Protein AF-A0A1I6UTH1-F1 (afdb_monomer_lite)

Structure (mmCIF, N/CA/C/O backbone):
data_AF-A0A1I6UTH1-F1
#
_entry.id   AF-A0A1I6UTH1-F1
#
loop_
_atom_site.group_PDB
_atom_site.id
_atom_site.type_symbol
_atom_site.label_atom_id
_atom_site.label_alt_id
_atom_site.label_comp_id
_atom_site.label_asym_id
_atom_site.label_entity_id
_atom_site.label_seq_id
_atom_site.pdbx_PDB_ins_code
_atom_site.Cartn_x
_atom_site.Cartn_y
_atom_site.Cartn_z
_atom_site.occupancy
_atom_site.B_iso_or_equiv
_atom_site.auth_seq_id
_atom_site.auth_comp_id
_atom_site.auth_asym_id
_atom_site.auth_atom_id
_atom_site.pdbx_PDB_model_num
ATOM 1 N N . MET A 1 1 ? 25.645 3.026 -17.139 1.00 55.19 1 MET A N 1
ATOM 2 C CA . MET A 1 1 ? 25.235 2.094 -16.074 1.00 55.19 1 MET A CA 1
ATOM 3 C C . MET A 1 1 ? 24.464 2.931 -15.077 1.00 55.19 1 MET A C 1
ATOM 5 O O . MET A 1 1 ? 25.090 3.736 -14.398 1.00 55.19 1 MET A O 1
ATOM 9 N N . GLY A 1 2 ? 23.131 2.870 -15.120 1.00 60.53 2 GLY A N 1
ATOM 10 C CA . GLY A 1 2 ? 22.318 3.391 -14.021 1.00 60.53 2 GLY A CA 1
ATOM 11 C C . GLY A 1 2 ? 22.568 2.510 -12.803 1.00 60.53 2 GLY A C 1
ATOM 12 O O . GLY A 1 2 ? 22.878 1.331 -12.963 1.00 60.53 2 GLY A O 1
ATOM 13 N N . SER A 1 3 ? 22.560 3.087 -11.608 1.00 76.19 3 SER A N 1
ATOM 14 C CA . SER A 1 3 ? 22.566 2.271 -10.398 1.00 76.19 3 SER A CA 1
ATOM 15 C C . SER A 1 3 ? 21.201 1.603 -10.245 1.00 76.19 3 SER A C 1
ATOM 17 O O . SER A 1 3 ? 20.189 2.186 -10.634 1.00 76.19 3 SER A O 1
ATOM 19 N N . ASP A 1 4 ? 21.160 0.436 -9.603 1.00 72.31 4 ASP A N 1
ATOM 20 C CA . ASP A 1 4 ? 19.917 -0.273 -9.257 1.00 72.31 4 ASP A CA 1
ATOM 21 C C . ASP A 1 4 ? 18.902 0.641 -8.537 1.00 72.31 4 ASP A C 1
ATOM 23 O O . ASP A 1 4 ? 17.692 0.456 -8.627 1.00 72.31 4 ASP A O 1
ATOM 27 N N . ALA A 1 5 ? 19.391 1.677 -7.845 1.00 74.81 5 ALA A N 1
ATOM 28 C CA . ALA A 1 5 ? 18.568 2.683 -7.182 1.00 74.81 5 ALA A CA 1
ATOM 29 C C . ALA A 1 5 ? 17.814 3.611 -8.152 1.00 74.81 5 ALA A C 1
ATOM 31 O O . ALA A 1 5 ? 16.710 4.048 -7.832 1.00 74.81 5 ALA A O 1
ATOM 32 N N . GLU A 1 6 ? 18.395 3.942 -9.305 1.00 74.06 6 GLU A N 1
ATOM 33 C CA . GLU A 1 6 ? 17.717 4.760 -10.314 1.00 74.06 6 GLU A CA 1
ATOM 34 C C . GLU A 1 6 ? 16.685 3.926 -11.081 1.00 74.06 6 GLU A C 1
ATOM 36 O O . GLU A 1 6 ? 15.558 4.382 -11.238 1.00 74.06 6 GLU A O 1
ATOM 41 N N . GLU A 1 7 ? 16.996 2.669 -11.420 1.00 76.12 7 GLU A N 1
ATOM 42 C CA . GLU A 1 7 ? 16.012 1.738 -12.005 1.00 76.12 7 GLU A CA 1
ATOM 43 C C . GLU A 1 7 ? 14.831 1.487 -11.052 1.00 76.12 7 GLU A C 1
ATOM 45 O O . GLU A 1 7 ? 13.670 1.484 -11.464 1.00 76.12 7 GLU A O 1
ATOM 50 N N . PHE A 1 8 ? 15.102 1.360 -9.748 1.00 77.25 8 PHE A N 1
ATOM 51 C CA . PHE A 1 8 ? 14.058 1.246 -8.732 1.00 77.25 8 PHE A CA 1
ATOM 52 C C . PHE A 1 8 ? 13.135 2.473 -8.708 1.00 77.25 8 PHE A C 1
ATOM 54 O O . PHE A 1 8 ? 11.913 2.321 -8.701 1.00 77.25 8 PHE A O 1
ATOM 61 N N . LYS A 1 9 ? 13.698 3.688 -8.729 1.00 75.00 9 LYS A N 1
ATOM 62 C CA . LYS A 1 9 ? 12.904 4.927 -8.759 1.00 75.00 9 LYS A CA 1
ATOM 63 C C . LYS A 1 9 ? 12.083 5.053 -10.037 1.00 75.00 9 LYS A C 1
ATOM 65 O O . LYS A 1 9 ? 10.939 5.481 -9.957 1.00 75.00 9 LYS A O 1
ATOM 70 N N . GLU A 1 10 ? 12.646 4.680 -11.183 1.00 81.94 10 GLU A N 1
ATOM 71 C CA . GLU A 1 10 ? 11.933 4.691 -12.466 1.00 81.94 10 GLU A CA 1
ATOM 72 C C . GLU A 1 10 ? 10.764 3.699 -12.484 1.00 81.94 10 GLU A C 1
ATOM 74 O O . GLU A 1 10 ? 9.744 3.964 -13.112 1.00 81.94 10 GLU A O 1
ATOM 79 N N . SER A 1 11 ? 10.883 2.579 -11.765 1.00 82.38 11 SER A N 1
ATOM 80 C CA . SER A 1 11 ? 9.806 1.592 -11.646 1.00 82.38 11 SER A CA 1
ATOM 81 C C . SER A 1 11 ? 8.697 1.992 -10.667 1.00 82.38 11 SER A C 1
ATOM 83 O O . SER A 1 11 ? 7.627 1.382 -10.687 1.00 82.38 11 SER A O 1
ATOM 85 N N . LEU A 1 12 ? 8.934 2.975 -9.791 1.00 83.69 12 LEU A N 1
ATOM 86 C CA . LEU A 1 12 ? 8.004 3.365 -8.736 1.00 83.69 12 LEU A CA 1
ATOM 87 C C . LEU A 1 12 ? 6.923 4.300 -9.288 1.00 83.69 12 LEU A C 1
ATOM 89 O O . LEU A 1 12 ? 7.181 5.457 -9.612 1.00 83.69 12 LEU A O 1
ATOM 93 N N . ARG A 1 13 ? 5.684 3.814 -9.298 1.00 86.38 13 ARG A N 1
ATOM 94 C CA . ARG A 1 13 ? 4.515 4.566 -9.754 1.00 86.38 13 ARG A CA 1
ATOM 95 C C . ARG A 1 13 ? 3.931 5.453 -8.665 1.00 86.38 13 ARG A C 1
ATOM 97 O O . ARG A 1 13 ? 3.575 6.605 -8.908 1.00 86.38 13 ARG A O 1
ATOM 104 N N . SER A 1 14 ? 3.753 4.903 -7.465 1.00 85.81 14 SER A N 1
ATOM 10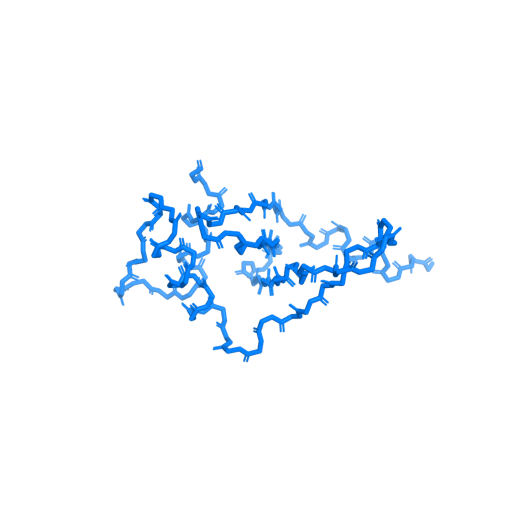5 C CA . SER A 1 14 ? 3.232 5.654 -6.323 1.00 85.81 14 SER A CA 1
ATOM 106 C C . SER A 1 14 ? 3.702 5.081 -4.990 1.00 85.81 14 SER A C 1
ATOM 108 O O . SER A 1 14 ? 4.081 3.914 -4.877 1.00 85.81 14 SER A O 1
ATOM 110 N N . PHE A 1 15 ? 3.687 5.932 -3.970 1.00 86.56 15 PHE A N 1
ATOM 111 C CA . PHE A 1 15 ? 4.116 5.615 -2.616 1.00 86.56 15 PHE A CA 1
ATOM 112 C C . PHE A 1 15 ? 3.175 6.280 -1.614 1.00 86.56 15 PHE A C 1
ATOM 114 O O . PHE A 1 15 ? 2.798 7.439 -1.803 1.00 86.56 15 PHE A O 1
ATOM 121 N N . LYS A 1 16 ? 2.809 5.556 -0.554 1.00 85.25 16 LYS A N 1
ATOM 122 C CA . LYS A 1 16 ? 1.934 6.060 0.505 1.00 85.25 16 LYS A CA 1
ATOM 123 C C . LYS A 1 16 ? 2.305 5.445 1.851 1.00 85.25 16 LYS A C 1
ATOM 125 O O . LYS A 1 16 ? 2.612 4.257 1.941 1.00 85.25 16 LYS A O 1
ATOM 130 N N . GLU A 1 17 ? 2.276 6.271 2.887 1.00 84.56 17 GLU A N 1
ATOM 131 C CA . GLU A 1 17 ? 2.484 5.861 4.274 1.00 84.56 17 GLU A CA 1
ATOM 132 C C . GLU A 1 17 ? 1.138 5.848 5.001 1.00 84.56 17 GLU A C 1
ATOM 134 O O . GLU A 1 17 ? 0.331 6.768 4.856 1.00 84.56 17 GLU A O 1
ATOM 139 N N . PHE A 1 18 ? 0.905 4.797 5.777 1.00 78.69 18 PHE A N 1
ATOM 140 C CA . PHE A 1 18 ? -0.284 4.606 6.593 1.00 78.69 18 PHE A CA 1
ATOM 141 C C . PHE A 1 18 ? 0.134 4.375 8.038 1.00 78.69 18 PHE A C 1
ATOM 143 O O . PHE A 1 18 ? 1.158 3.756 8.310 1.00 78.69 18 PHE A O 1
ATOM 150 N N . SER A 1 19 ? -0.669 4.862 8.973 1.00 76.44 19 SER A N 1
ATOM 151 C CA . SER A 1 19 ? -0.557 4.490 10.381 1.00 76.44 19 SER A CA 1
ATOM 152 C C . SER A 1 19 ? -1.905 3.930 10.797 1.00 76.44 19 SER A C 1
ATOM 154 O O . SER A 1 19 ? -2.914 4.612 10.617 1.00 76.44 19 SER A O 1
ATOM 156 N N . ASP A 1 20 ? -1.938 2.699 11.298 1.00 69.75 20 ASP A N 1
ATOM 157 C CA . ASP A 1 20 ? -3.127 2.224 11.989 1.00 69.75 20 ASP A CA 1
ATOM 158 C C . ASP A 1 20 ? -3.215 2.928 13.352 1.00 69.75 20 ASP A C 1
ATOM 160 O O . ASP A 1 20 ? -2.209 3.288 13.972 1.00 69.75 20 ASP A O 1
ATOM 164 N N . GLY A 1 21 ? -4.430 3.182 13.831 1.00 66.50 21 GLY A N 1
ATOM 165 C CA . GLY A 1 21 ? -4.644 3.825 15.133 1.00 66.50 21 GLY A CA 1
ATOM 166 C C . GLY A 1 21 ? -4.108 3.030 16.338 1.00 66.50 21 GLY A C 1
ATOM 167 O O . GLY A 1 21 ? -4.206 3.516 17.463 1.00 66.50 21 GLY A O 1
ATOM 168 N N . ASN A 1 22 ? -3.546 1.835 16.116 1.00 66.75 22 ASN A N 1
ATOM 169 C CA . ASN A 1 22 ? -2.954 0.950 17.117 1.00 66.75 22 ASN A CA 1
ATOM 170 C C . ASN A 1 22 ? -1.414 1.024 17.160 1.00 66.75 22 ASN A C 1
ATOM 172 O O . ASN A 1 22 ? -0.797 0.280 17.923 1.00 66.75 22 ASN A O 1
ATOM 176 N N . GLY A 1 23 ? -0.794 1.935 16.402 1.00 68.38 23 GLY A N 1
ATOM 177 C CA . GLY A 1 23 ? 0.655 2.157 16.409 1.00 68.38 23 GLY A CA 1
ATOM 178 C C . GLY A 1 23 ? 1.433 1.345 15.370 1.00 68.38 23 GLY A C 1
ATOM 179 O O . GLY A 1 23 ? 2.662 1.408 15.358 1.00 68.38 23 GLY A O 1
ATOM 180 N N . GLY A 1 24 ? 0.748 0.613 14.490 1.00 75.12 24 GLY A N 1
ATOM 181 C CA . GLY A 1 24 ? 1.339 0.016 13.299 1.00 75.12 24 GLY A CA 1
ATOM 182 C C . GLY A 1 24 ? 1.565 1.075 12.225 1.00 75.12 24 GLY A C 1
ATOM 183 O O . GLY A 1 24 ? 0.668 1.845 11.885 1.00 75.12 24 GLY A O 1
ATOM 184 N N . HIS A 1 25 ? 2.774 1.124 11.677 1.00 81.75 25 HIS A N 1
ATOM 185 C CA . HIS A 1 25 ? 3.148 2.054 10.617 1.00 81.75 25 HIS A CA 1
ATOM 186 C C . HIS A 1 25 ? 3.499 1.261 9.361 1.00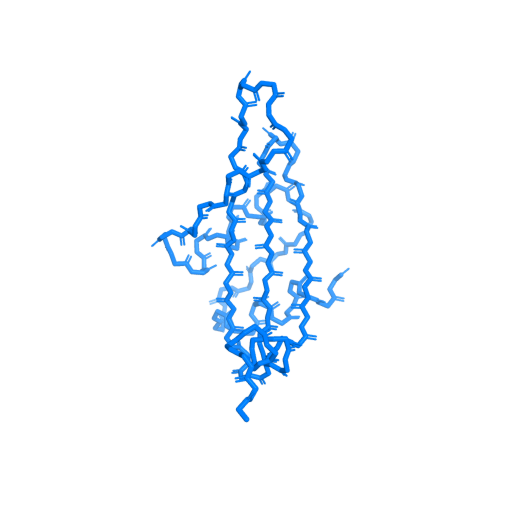 81.75 25 HIS A C 1
ATOM 188 O O . HIS A 1 25 ? 4.376 0.401 9.395 1.00 81.75 25 HIS A O 1
ATOM 194 N N . TYR A 1 26 ? 2.848 1.559 8.242 1.00 81.81 26 TYR A N 1
ATOM 195 C CA . TYR A 1 26 ? 3.012 0.833 6.988 1.00 81.81 26 TYR A CA 1
ATOM 196 C C . TYR A 1 26 ? 3.456 1.765 5.870 1.00 81.81 26 TYR A C 1
ATOM 198 O O . TYR A 1 26 ? 2.934 2.862 5.699 1.00 81.81 26 TYR A O 1
ATOM 206 N N . LEU A 1 27 ? 4.393 1.293 5.062 1.00 84.88 27 LEU A N 1
ATOM 207 C CA . LEU A 1 27 ? 4.881 1.960 3.865 1.00 84.88 27 LEU A CA 1
ATOM 208 C C . LEU A 1 27 ? 4.520 1.096 2.670 1.00 84.88 27 LEU A C 1
ATOM 210 O O . LEU A 1 27 ? 4.904 -0.071 2.597 1.00 84.88 27 LEU A O 1
ATOM 214 N N . ILE A 1 28 ? 3.770 1.670 1.741 1.00 85.56 28 ILE A N 1
ATOM 215 C CA . ILE A 1 28 ? 3.226 0.959 0.592 1.00 85.56 28 ILE A CA 1
ATOM 216 C C . ILE A 1 28 ? 3.793 1.578 -0.669 1.00 85.56 28 ILE A C 1
ATOM 218 O O . ILE A 1 28 ? 3.729 2.791 -0.872 1.00 85.56 28 ILE A O 1
ATOM 222 N N . MET A 1 29 ? 4.345 0.724 -1.520 1.00 88.06 29 MET A N 1
ATOM 223 C CA . MET A 1 29 ? 4.860 1.086 -2.830 1.00 88.06 29 MET A CA 1
ATOM 224 C C . MET A 1 29 ? 4.071 0.352 -3.899 1.00 88.06 29 MET A C 1
ATOM 226 O O . MET A 1 29 ? 3.834 -0.850 -3.784 1.00 88.06 29 MET A O 1
ATOM 230 N N . GLN A 1 30 ? 3.689 1.082 -4.940 1.00 87.38 30 GLN A N 1
ATOM 231 C CA . GLN A 1 30 ? 3.135 0.542 -6.169 1.00 87.38 30 GLN A CA 1
ATOM 232 C C . GLN A 1 30 ? 4.103 0.834 -7.307 1.00 87.38 30 GLN A C 1
ATOM 234 O O . GLN A 1 30 ? 4.540 1.972 -7.482 1.00 87.38 30 GLN A O 1
ATOM 239 N N . PHE A 1 31 ? 4.389 -0.189 -8.099 1.00 87.00 31 PHE A N 1
ATOM 240 C CA . PHE A 1 31 ? 5.246 -0.092 -9.270 1.00 87.00 31 PHE A CA 1
ATOM 241 C C . PHE A 1 31 ? 4.422 0.098 -10.550 1.00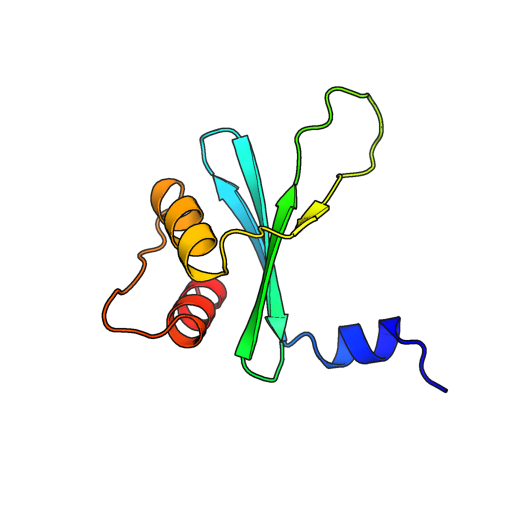 87.00 31 PHE A C 1
ATOM 243 O O . PHE A 1 31 ? 3.196 -0.060 -10.559 1.00 87.00 31 PHE A O 1
ATOM 250 N N . GLU A 1 32 ? 5.092 0.462 -11.640 1.00 84.94 32 GLU A N 1
ATOM 251 C CA . GLU A 1 32 ? 4.482 0.694 -12.958 1.00 84.94 32 GLU A CA 1
ATOM 252 C C . GLU A 1 32 ? 3.775 -0.549 -13.526 1.00 84.94 32 GLU A C 1
ATOM 254 O O . GLU A 1 32 ? 2.801 -0.427 -14.266 1.00 84.94 32 GLU A O 1
ATOM 259 N N . ASP A 1 33 ? 4.203 -1.751 -13.133 1.00 82.69 33 ASP A N 1
ATOM 260 C CA . ASP A 1 33 ? 3.575 -3.027 -13.504 1.00 82.69 33 ASP A CA 1
ATOM 261 C C . ASP A 1 33 ? 2.370 -3.410 -12.615 1.00 82.69 33 ASP A C 1
ATOM 263 O O . ASP A 1 33 ? 1.863 -4.532 -12.688 1.00 82.69 33 ASP A O 1
ATOM 267 N N . ASP A 1 34 ? 1.918 -2.487 -11.759 1.00 77.19 34 ASP A N 1
ATOM 268 C CA . ASP A 1 34 ? 0.869 -2.669 -10.749 1.00 77.19 34 ASP A CA 1
ATOM 269 C C . ASP A 1 34 ? 1.174 -3.699 -9.661 1.00 77.19 34 ASP A C 1
ATOM 271 O O . ASP A 1 34 ? 0.291 -4.047 -8.866 1.00 77.19 34 ASP A O 1
ATOM 275 N N . SER A 1 35 ? 2.408 -4.195 -9.594 1.00 81.88 35 SER A N 1
ATOM 276 C CA . SER A 1 35 ? 2.884 -4.887 -8.407 1.00 81.88 35 SER A CA 1
ATOM 277 C C . SER A 1 35 ? 3.043 -3.898 -7.250 1.00 81.88 35 SER A C 1
ATOM 279 O O . SER A 1 35 ? 3.022 -2.673 -7.418 1.00 81.88 35 SER A O 1
ATOM 281 N N . GLY A 1 36 ? 3.168 -4.428 -6.038 1.00 83.06 36 GLY A N 1
ATOM 282 C CA . GLY A 1 36 ? 3.411 -3.590 -4.881 1.00 83.06 36 GLY A CA 1
ATOM 283 C C . GLY A 1 36 ? 4.067 -4.327 -3.738 1.00 83.06 36 GLY A C 1
ATOM 284 O O . GLY A 1 36 ? 4.007 -5.554 -3.637 1.00 83.06 36 GLY A O 1
ATOM 285 N N . LEU A 1 37 ? 4.690 -3.538 -2.875 1.00 81.94 37 LEU A N 1
ATOM 286 C CA . LEU A 1 37 ? 5.346 -3.996 -1.664 1.00 81.94 37 LEU A CA 1
ATOM 287 C C . LEU A 1 37 ? 4.805 -3.210 -0.478 1.00 81.94 37 LEU A C 1
ATOM 289 O O . LEU A 1 37 ? 4.586 -2.002 -0.568 1.00 81.94 37 LEU A O 1
ATOM 293 N N . VAL A 1 38 ? 4.611 -3.916 0.631 1.00 80.12 38 VAL A N 1
ATOM 294 C CA . VAL A 1 38 ? 4.236 -3.325 1.912 1.00 80.12 38 VAL A CA 1
ATOM 295 C C . VAL A 1 38 ? 5.346 -3.619 2.903 1.00 80.12 38 VAL A C 1
ATOM 297 O O . VAL A 1 38 ? 5.765 -4.768 3.068 1.00 80.12 38 VAL A O 1
ATOM 300 N N . PHE A 1 39 ? 5.804 -2.568 3.561 1.00 81.44 39 PHE A N 1
ATOM 301 C CA . PHE A 1 39 ? 6.757 -2.631 4.650 1.00 81.44 39 PHE A CA 1
ATOM 302 C C . PHE A 1 39 ? 6.049 -2.196 5.916 1.00 81.44 39 PHE A C 1
ATOM 304 O O . PHE A 1 39 ? 5.361 -1.181 5.920 1.00 81.44 39 PHE A O 1
ATOM 311 N N . GLU A 1 40 ? 6.230 -2.953 6.985 1.00 78.69 40 GLU A N 1
ATOM 312 C CA . GLU A 1 40 ? 5.846 -2.518 8.318 1.00 78.69 40 GLU A CA 1
ATOM 313 C C . GLU A 1 40 ? 7.080 -1.898 8.971 1.00 78.69 40 GLU A C 1
ATOM 315 O O . GLU A 1 40 ? 8.153 -2.514 9.032 1.00 78.69 40 GLU A O 1
ATOM 320 N N . LYS A 1 41 ? 6.937 -0.654 9.419 1.00 78.31 41 LYS A N 1
ATOM 321 C CA . LYS A 1 41 ? 7.938 0.039 10.212 1.00 78.31 41 LYS A CA 1
ATOM 322 C C . LYS A 1 41 ? 7.836 -0.484 11.636 1.00 78.31 41 LYS A C 1
ATOM 324 O O . LYS A 1 41 ? 6.837 -0.269 12.318 1.00 78.31 41 LYS A O 1
ATOM 329 N N . GLN A 1 42 ? 8.886 -1.168 12.068 1.00 68.38 42 GLN A N 1
ATOM 330 C CA . GLN A 1 42 ? 8.982 -1.659 13.432 1.00 68.38 42 GLN A CA 1
ATOM 331 C C . GLN A 1 42 ? 9.208 -0.477 14.382 1.00 68.38 42 GLN A C 1
ATOM 333 O O . GLN A 1 42 ? 9.983 0.443 14.095 1.00 68.38 42 GLN A O 1
ATOM 338 N N . SER A 1 43 ? 8.523 -0.494 15.521 1.00 58.62 43 SER A N 1
ATOM 339 C CA . SER A 1 43 ? 8.793 0.405 16.636 1.00 58.62 43 SER A CA 1
ATOM 340 C C . SER A 1 43 ? 10.148 0.035 17.246 1.00 58.62 43 SER A C 1
ATOM 342 O O . SER A 1 43 ? 10.278 -0.960 17.951 1.00 58.62 43 SER A O 1
ATOM 344 N N . SER A 1 44 ? 11.180 0.827 16.951 1.00 55.53 44 SER A N 1
ATOM 345 C CA . SER A 1 44 ? 12.470 0.714 17.634 1.00 55.53 44 SER A CA 1
ATOM 346 C C . SER A 1 44 ? 12.349 1.341 19.025 1.00 55.53 44 SER A C 1
ATOM 348 O O . SER A 1 44 ? 12.138 2.547 19.135 1.00 55.53 44 SER A O 1
ATOM 350 N N . ASP A 1 45 ? 12.486 0.526 20.075 1.00 51.44 45 ASP A N 1
ATOM 351 C CA . ASP A 1 45 ? 12.673 0.985 21.466 1.00 51.44 45 ASP A CA 1
ATOM 352 C C . ASP A 1 45 ? 14.028 1.700 21.643 1.00 51.44 45 ASP A C 1
ATOM 354 O O . ASP A 1 45 ? 14.233 2.482 22.574 1.00 51.44 45 ASP A O 1
ATOM 358 N N . ASP A 1 46 ? 14.964 1.456 20.722 1.00 49.44 46 ASP A N 1
ATOM 359 C CA . ASP A 1 46 ? 16.263 2.101 20.713 1.00 49.44 46 ASP A CA 1
ATOM 360 C C . ASP A 1 46 ? 16.198 3.452 20.003 1.00 49.44 46 ASP A C 1
ATOM 362 O O . ASP A 1 46 ? 15.640 3.602 18.916 1.00 49.44 46 ASP A O 1
ATOM 366 N N . ASN A 1 47 ? 16.829 4.432 20.644 1.00 47.03 47 ASN A N 1
ATOM 367 C CA . ASN A 1 47 ? 16.909 5.865 20.347 1.00 47.03 47 ASN A CA 1
ATOM 368 C C . ASN A 1 47 ? 17.635 6.201 19.014 1.00 47.03 47 ASN A C 1
ATOM 370 O O . ASN A 1 47 ? 18.297 7.233 18.890 1.00 47.03 47 ASN A O 1
ATOM 374 N N . LEU A 1 48 ? 17.584 5.301 18.031 1.00 46.03 48 LEU A N 1
ATOM 375 C CA . LEU A 1 48 ? 18.179 5.420 16.709 1.00 46.03 48 LEU A CA 1
ATOM 376 C C . LEU A 1 48 ? 17.110 5.869 15.709 1.00 46.03 48 LEU A C 1
ATOM 378 O O . LEU A 1 48 ? 16.078 5.234 15.531 1.00 46.03 48 LEU A O 1
ATOM 382 N N . ALA A 1 49 ? 17.392 6.963 15.002 1.00 50.84 49 ALA A N 1
ATOM 383 C CA . ALA A 1 49 ? 16.515 7.568 13.994 1.00 50.84 49 ALA A CA 1
ATOM 384 C C . ALA A 1 49 ? 16.359 6.735 12.698 1.00 50.84 49 ALA A C 1
ATOM 386 O O . ALA A 1 49 ? 15.956 7.269 11.665 1.00 50.84 49 ALA A O 1
ATOM 387 N N . ILE A 1 50 ? 16.718 5.449 12.726 1.00 48.88 50 ILE A N 1
ATOM 388 C CA . ILE A 1 50 ? 16.649 4.540 11.583 1.00 48.88 50 ILE A CA 1
ATOM 389 C C . ILE A 1 50 ? 15.443 3.630 11.802 1.00 48.88 50 ILE A C 1
ATOM 391 O O . ILE A 1 50 ? 15.440 2.790 12.693 1.00 48.88 50 ILE A O 1
ATOM 395 N N . ALA A 1 51 ? 14.407 3.823 10.990 1.00 57.25 51 ALA A N 1
ATOM 396 C CA . ALA A 1 51 ? 13.249 2.944 10.965 1.00 57.25 51 ALA A CA 1
ATOM 397 C C . ALA A 1 51 ? 13.649 1.589 10.361 1.00 57.25 51 ALA A C 1
ATOM 399 O O . ALA A 1 51 ? 14.017 1.531 9.186 1.00 57.25 51 ALA A O 1
ATOM 400 N N . GLU A 1 52 ? 13.571 0.507 11.136 1.00 59.22 52 GLU A N 1
ATOM 401 C CA . GLU A 1 52 ? 13.699 -0.838 10.577 1.00 59.22 52 GLU A CA 1
ATOM 402 C C . GLU A 1 52 ? 12.441 -1.175 9.767 1.00 59.22 52 GLU A C 1
ATOM 404 O O . GLU A 1 52 ? 11.316 -1.140 10.275 1.00 59.22 52 GLU A O 1
ATOM 409 N N . LEU A 1 53 ? 12.641 -1.472 8.481 1.00 60.47 53 LEU A N 1
ATOM 410 C CA . LEU A 1 53 ? 11.583 -1.853 7.552 1.00 60.47 53 LEU A CA 1
ATOM 411 C C . LEU A 1 53 ? 11.617 -3.359 7.349 1.00 60.47 53 LEU A C 1
ATOM 413 O O . LEU A 1 53 ? 12.561 -3.891 6.763 1.00 60.47 53 LEU A O 1
ATOM 417 N N . SER A 1 54 ? 10.566 -4.038 7.794 1.00 59.78 54 SER A N 1
ATOM 418 C CA . SER A 1 54 ? 10.389 -5.459 7.510 1.00 59.78 54 SER A CA 1
ATOM 419 C C . SER A 1 54 ? 9.402 -5.627 6.355 1.00 59.78 54 SER A C 1
ATOM 421 O O . SER A 1 54 ? 8.272 -5.139 6.456 1.00 59.78 54 SER A O 1
ATOM 423 N N . PRO A 1 55 ? 9.782 -6.295 5.246 1.00 61.25 55 PRO A N 1
ATOM 424 C CA . PRO A 1 55 ? 8.813 -6.656 4.222 1.00 61.25 55 PRO A CA 1
ATOM 425 C C . PRO A 1 55 ? 7.767 -7.576 4.851 1.00 61.25 55 PRO A C 1
ATOM 427 O O . PRO A 1 55 ? 8.108 -8.572 5.498 1.00 61.25 55 PRO A O 1
ATOM 430 N N . VAL A 1 56 ? 6.486 -7.250 4.673 1.00 62.75 56 VAL A N 1
ATOM 431 C CA . VAL A 1 56 ? 5.412 -8.045 5.271 1.00 62.75 56 VAL A CA 1
ATOM 432 C C . VAL A 1 56 ? 5.288 -9.362 4.504 1.00 62.75 56 VAL A C 1
ATOM 434 O O . VAL A 1 56 ? 4.680 -9.453 3.440 1.00 62.75 56 VAL A O 1
ATOM 437 N N . TYR A 1 57 ? 5.889 -10.415 5.059 1.00 54.25 57 TYR A N 1
ATOM 438 C CA . TYR A 1 57 ? 5.987 -11.737 4.430 1.00 54.25 57 TYR A CA 1
ATOM 439 C C . TYR A 1 57 ? 4.645 -12.473 4.283 1.00 54.25 57 TYR A C 1
ATOM 441 O O . TYR A 1 57 ? 4.57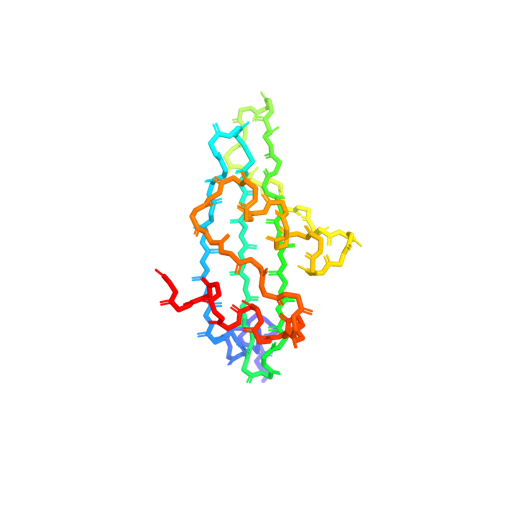4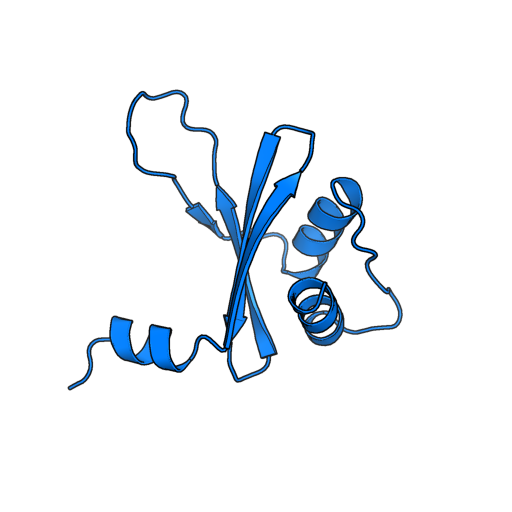 -13.461 3.555 1.00 54.25 57 TYR A O 1
ATOM 449 N N . ARG A 1 58 ? 3.570 -12.011 4.941 1.00 60.72 58 ARG A N 1
ATOM 450 C CA . ARG A 1 58 ? 2.236 -12.643 4.867 1.00 60.72 58 ARG A CA 1
ATOM 451 C C . ARG A 1 58 ? 1.501 -12.424 3.539 1.00 60.72 58 ARG A C 1
ATOM 453 O O . ARG A 1 58 ? 0.398 -12.915 3.358 1.00 60.72 58 ARG A O 1
ATOM 460 N N . GLY A 1 59 ? 2.142 -11.794 2.562 1.00 68.00 59 GLY A N 1
ATOM 461 C CA . GLY A 1 59 ? 1.547 -11.554 1.258 1.00 68.00 59 GLY A CA 1
ATOM 462 C C . GLY A 1 59 ? 0.680 -10.301 1.271 1.00 68.00 59 GLY A C 1
ATOM 463 O O . GLY A 1 59 ? -0.011 -9.984 2.236 1.00 68.00 59 GLY A O 1
ATOM 464 N N . LEU A 1 60 ? 0.727 -9.587 0.150 1.00 75.12 60 LEU A N 1
ATOM 465 C CA . LEU A 1 60 ? 0.182 -8.241 -0.017 1.00 75.12 60 LEU A CA 1
ATOM 466 C C . LEU A 1 60 ? -1.301 -8.109 0.395 1.00 75.12 60 LEU A C 1
ATOM 468 O O . LEU A 1 60 ? -1.711 -7.073 0.909 1.00 75.12 60 LEU A O 1
ATOM 472 N N . MET A 1 61 ? -2.101 -9.167 0.219 1.00 80.81 61 MET A N 1
ATOM 473 C CA . MET A 1 61 ? -3.527 -9.155 0.560 1.00 80.81 61 MET A CA 1
ATOM 474 C C . MET A 1 61 ? -3.793 -9.182 2.072 1.00 80.81 61 MET A C 1
ATOM 476 O O . MET A 1 61 ? -4.755 -8.568 2.526 1.00 80.81 61 MET A O 1
ATOM 480 N N . ASP A 1 62 ? -2.962 -9.873 2.853 1.00 80.62 62 ASP A N 1
ATOM 481 C CA . ASP A 1 62 ? -3.115 -9.898 4.310 1.00 80.62 62 ASP A CA 1
ATOM 482 C C . ASP A 1 62 ? -2.672 -8.567 4.920 1.00 80.62 62 ASP A C 1
ATOM 484 O O . ASP A 1 62 ? -3.362 -8.044 5.789 1.00 80.62 62 ASP A O 1
ATOM 488 N N . SER A 1 63 ? -1.612 -7.950 4.385 1.00 77.81 63 SER A N 1
ATOM 489 C CA . SER A 1 63 ? -1.209 -6.592 4.774 1.00 77.81 63 SER A CA 1
ATOM 490 C C . SER A 1 63 ? -2.324 -5.575 4.529 1.00 77.81 63 SER A C 1
ATOM 492 O O . SER A 1 63 ? -2.636 -4.777 5.404 1.00 77.81 63 SER A O 1
ATOM 494 N N . MET A 1 64 ? -2.974 -5.633 3.362 1.00 79.75 64 MET A N 1
ATOM 495 C CA . MET A 1 64 ? -4.119 -4.770 3.052 1.00 79.75 64 MET A CA 1
ATOM 496 C C . MET A 1 64 ? -5.295 -4.974 4.005 1.00 79.75 64 MET A C 1
ATOM 498 O O . MET A 1 64 ? -5.980 -4.006 4.311 1.00 79.75 64 MET A O 1
ATOM 502 N N . ARG A 1 65 ? -5.546 -6.204 4.474 1.00 83.88 65 ARG A N 1
ATOM 503 C CA . ARG A 1 65 ? -6.586 -6.458 5.483 1.00 83.88 65 ARG A CA 1
ATOM 504 C C . ARG A 1 65 ? -6.228 -5.820 6.817 1.00 83.88 65 ARG A C 1
ATOM 506 O O . ARG A 1 65 ? -7.085 -5.171 7.392 1.00 83.88 65 ARG A O 1
ATOM 513 N N . SER A 1 66 ? -4.981 -5.946 7.267 1.00 79.94 66 SER A N 1
ATOM 514 C CA . SER A 1 66 ? -4.526 -5.286 8.497 1.00 79.94 66 SER A CA 1
ATOM 515 C C . SER A 1 66 ? -4.620 -3.761 8.400 1.00 79.94 66 SER A C 1
ATOM 517 O O . SER A 1 66 ? -5.071 -3.115 9.338 1.00 79.94 66 SER A O 1
ATOM 519 N N . ILE A 1 67 ? -4.288 -3.184 7.241 1.00 78.81 67 ILE A N 1
ATOM 520 C CA . ILE A 1 67 ? -4.475 -1.747 6.995 1.00 78.81 67 ILE A CA 1
ATOM 521 C C . ILE A 1 67 ? -5.964 -1.381 7.019 1.00 78.81 67 ILE A C 1
ATOM 523 O O . ILE A 1 67 ? -6.332 -0.405 7.666 1.00 78.81 67 ILE A O 1
ATOM 527 N N . ALA A 1 68 ? -6.828 -2.165 6.369 1.00 82.94 68 ALA A N 1
ATOM 528 C CA . ALA A 1 68 ? -8.277 -1.946 6.368 1.00 82.94 68 ALA A CA 1
ATOM 529 C C . ALA A 1 68 ? -8.911 -2.062 7.765 1.00 82.94 68 ALA A C 1
ATOM 531 O O . ALA A 1 68 ? -9.870 -1.369 8.070 1.00 82.94 68 ALA A O 1
ATOM 532 N N . GLU A 1 69 ? -8.379 -2.914 8.643 1.00 82.00 69 GLU A N 1
ATOM 533 C CA . GLU A 1 69 ? -8.829 -3.000 10.040 1.00 82.00 69 GLU A CA 1
ATOM 534 C C . GLU A 1 69 ? -8.503 -1.729 10.841 1.00 82.00 69 GLU A C 1
ATOM 536 O O . GLU A 1 69 ? -9.184 -1.427 11.822 1.00 82.00 69 GLU A O 1
ATOM 541 N N . GLY A 1 70 ? -7.466 -0.992 10.433 1.00 74.69 70 GLY A N 1
ATOM 542 C CA . GLY A 1 70 ? -6.951 0.185 11.129 1.00 74.69 70 GLY A CA 1
ATOM 543 C C . GLY A 1 70 ? -7.221 1.533 10.456 1.00 74.69 70 GLY A C 1
ATOM 544 O O . GLY A 1 70 ? -6.799 2.555 10.998 1.00 74.69 70 GLY A O 1
ATOM 545 N N . THR A 1 71 ? -7.870 1.553 9.289 1.00 72.94 71 THR A N 1
ATOM 546 C CA . THR A 1 71 ? -8.111 2.749 8.459 1.00 72.94 71 THR A CA 1
ATOM 547 C C . THR A 1 71 ? -9.509 2.702 7.827 1.00 72.94 71 THR A C 1
ATOM 549 O O . THR A 1 71 ? -10.194 1.692 7.931 1.00 72.94 71 THR A O 1
ATOM 552 N N . ASP A 1 72 ? -9.942 3.773 7.152 1.00 78.06 72 ASP A N 1
ATOM 553 C CA . ASP A 1 72 ? -11.231 3.805 6.430 1.00 78.06 72 ASP A CA 1
ATOM 554 C C . ASP A 1 72 ? -11.210 3.038 5.087 1.00 78.06 72 ASP A C 1
ATOM 556 O O . ASP A 1 72 ? -12.224 2.971 4.392 1.00 78.06 72 ASP A O 1
ATOM 560 N N . PHE A 1 73 ? -10.066 2.459 4.706 1.00 81.31 73 PHE A N 1
ATOM 561 C CA . PHE A 1 73 ? -9.925 1.689 3.472 1.00 81.31 73 PHE A CA 1
ATOM 562 C C . PHE A 1 73 ? -10.674 0.353 3.554 1.00 81.31 73 PHE A C 1
ATOM 564 O O . PHE A 1 73 ? -10.461 -0.441 4.470 1.00 81.31 73 PHE A O 1
ATOM 571 N N . GLU A 1 74 ? -11.474 0.030 2.535 1.00 83.50 74 GLU A N 1
ATOM 572 C CA . GLU A 1 74 ? -12.154 -1.265 2.432 1.00 83.50 74 GLU A CA 1
ATOM 573 C C . GLU A 1 74 ? -11.497 -2.204 1.407 1.00 83.50 74 GLU A C 1
ATOM 575 O O . GLU A 1 74 ? -11.404 -1.921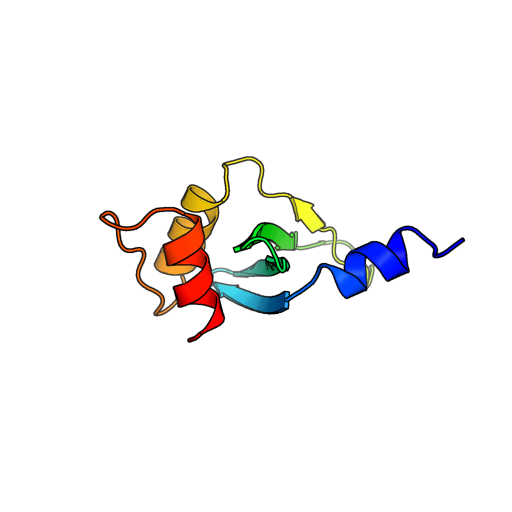 0.210 1.00 83.50 74 GLU A O 1
ATOM 580 N N . VAL A 1 75 ? -11.134 -3.411 1.856 1.00 84.56 75 VAL A N 1
ATOM 581 C CA . VAL A 1 75 ? -10.715 -4.498 0.960 1.00 84.56 75 VAL A CA 1
ATOM 582 C C . VAL A 1 75 ? -11.925 -5.098 0.242 1.00 84.56 75 VAL A C 1
ATOM 584 O O . VAL A 1 75 ? -12.781 -5.747 0.851 1.00 84.56 75 VAL A O 1
ATOM 587 N N . ASN A 1 76 ? -11.936 -5.006 -1.086 1.00 85.00 76 ASN A N 1
ATOM 588 C CA . ASN A 1 76 ? -12.928 -5.663 -1.924 1.00 85.00 76 ASN A CA 1
ATOM 589 C C . ASN A 1 76 ? -12.498 -7.105 -2.251 1.00 85.00 76 ASN A C 1
ATOM 591 O O . ASN A 1 76 ? -11.550 -7.336 -3.004 1.00 85.00 76 ASN A O 1
ATOM 595 N N . LYS A 1 77 ? -13.233 -8.086 -1.712 1.00 81.50 77 LYS A N 1
ATOM 596 C CA . LYS A 1 77 ? -12.947 -9.524 -1.878 1.00 81.50 77 LYS A CA 1
ATOM 597 C C . LYS A 1 77 ? -13.221 -10.067 -3.285 1.00 81.50 77 LYS A C 1
ATOM 599 O O . LYS A 1 77 ? -12.689 -11.121 -3.619 1.00 81.50 77 LYS A O 1
ATOM 604 N N . ASP A 1 78 ? -14.008 -9.363 -4.096 1.00 85.81 78 ASP A N 1
ATOM 605 C CA . ASP A 1 78 ? -14.280 -9.724 -5.493 1.00 85.81 78 ASP A CA 1
ATOM 606 C C . ASP A 1 78 ? -13.183 -9.218 -6.447 1.00 85.81 78 ASP A C 1
ATOM 608 O O . ASP A 1 78 ? -13.136 -9.601 -7.618 1.00 85.81 78 ASP A O 1
ATOM 612 N N . ARG A 1 79 ? -12.288 -8.350 -5.956 1.00 82.81 79 ARG A N 1
ATOM 613 C CA . ARG A 1 79 ? -11.150 -7.801 -6.701 1.00 82.81 79 ARG A CA 1
ATOM 614 C C . ARG A 1 79 ? -9.865 -8.547 -6.371 1.00 82.81 79 ARG A C 1
ATOM 616 O O . ARG A 1 79 ? -9.656 -9.007 -5.250 1.00 82.81 79 ARG A O 1
ATOM 623 N N . ASN A 1 80 ? -8.964 -8.620 -7.347 1.00 84.69 80 ASN A N 1
ATOM 624 C CA . ASN A 1 80 ? -7.638 -9.184 -7.107 1.00 84.69 80 ASN A CA 1
ATOM 625 C C . ASN A 1 80 ? -6.758 -8.221 -6.283 1.00 84.69 80 ASN A C 1
ATOM 627 O O . ASN A 1 80 ? -7.092 -7.051 -6.069 1.00 84.69 80 ASN A O 1
ATOM 631 N N . THR A 1 81 ? -5.610 -8.707 -5.816 1.00 81.31 81 THR A N 1
ATOM 632 C CA . THR A 1 81 ? -4.715 -7.940 -4.940 1.00 81.31 81 THR A CA 1
ATOM 633 C C . THR A 1 81 ? -4.201 -6.647 -5.588 1.00 81.31 81 THR A C 1
ATOM 635 O O . THR A 1 81 ? -4.125 -5.622 -4.919 1.00 81.31 81 THR A O 1
ATOM 638 N N . GLN A 1 82 ? -3.911 -6.649 -6.894 1.00 82.88 82 GLN A N 1
ATOM 639 C CA . GLN A 1 82 ? -3.440 -5.455 -7.616 1.00 82.88 82 GLN A CA 1
ATOM 640 C C . GLN A 1 82 ? -4.536 -4.388 -7.748 1.00 82.88 82 GLN A C 1
ATOM 642 O O . GLN A 1 82 ? -4.282 -3.191 -7.639 1.00 82.88 82 GLN A O 1
ATOM 647 N N . GLN A 1 83 ? -5.783 -4.811 -7.959 1.00 85.25 83 GLN A N 1
ATOM 648 C CA . GLN A 1 83 ? -6.933 -3.913 -8.020 1.00 85.25 83 GLN A CA 1
ATOM 649 C C . GLN A 1 83 ? -7.244 -3.287 -6.655 1.00 85.25 83 GLN A C 1
ATOM 651 O O . GLN A 1 83 ? -7.581 -2.106 -6.603 1.00 85.25 83 GLN A O 1
ATOM 656 N N . ASN A 1 84 ? -7.108 -4.050 -5.565 1.00 85.50 84 ASN A N 1
ATOM 657 C CA . ASN A 1 84 ? -7.210 -3.513 -4.206 1.00 85.50 84 ASN A CA 1
ATOM 658 C C . ASN A 1 84 ? -6.065 -2.537 -3.899 1.00 85.50 84 ASN A C 1
ATOM 660 O O . ASN A 1 84 ? -6.327 -1.459 -3.376 1.00 85.50 84 ASN A O 1
ATOM 664 N N . LEU A 1 85 ? -4.831 -2.851 -4.322 1.00 84.50 85 LEU A N 1
ATOM 665 C CA . LEU A 1 85 ? -3.693 -1.931 -4.221 1.00 84.50 85 LEU A CA 1
ATOM 666 C C . LEU A 1 85 ? -3.976 -0.608 -4.925 1.00 84.50 85 LEU A C 1
ATOM 668 O O . LEU A 1 85 ? -3.817 0.449 -4.334 1.00 84.50 85 LEU A O 1
ATOM 672 N N . ARG A 1 86 ? -4.436 -0.651 -6.179 1.00 84.94 86 ARG A N 1
ATOM 673 C CA . ARG A 1 86 ? -4.786 0.565 -6.923 1.00 84.94 86 ARG A CA 1
ATOM 674 C C . ARG A 1 86 ? -5.839 1.407 -6.202 1.00 84.94 86 ARG A C 1
ATOM 676 O O . ARG A 1 86 ? -5.717 2.623 -6.237 1.00 84.94 86 ARG A O 1
ATOM 683 N N . GLY A 1 87 ? -6.834 0.783 -5.568 1.00 84.69 87 GLY A N 1
ATOM 684 C CA . GLY A 1 87 ? -7.823 1.495 -4.752 1.00 84.69 87 GLY A CA 1
ATOM 685 C C . GLY A 1 87 ? -7.184 2.191 -3.551 1.00 84.69 87 GLY A C 1
ATOM 686 O O . GLY A 1 87 ? -7.341 3.395 -3.391 1.00 84.69 87 GLY A O 1
ATOM 687 N N . LEU A 1 88 ? -6.374 1.455 -2.789 1.00 82.94 88 LEU A N 1
ATOM 688 C CA . LEU A 1 88 ? -5.657 1.965 -1.616 1.00 82.94 88 LEU A CA 1
ATOM 689 C C . LEU A 1 88 ? -4.738 3.162 -1.935 1.00 82.94 88 LEU A C 1
ATOM 691 O O . LEU A 1 88 ? -4.593 4.077 -1.122 1.00 82.94 88 LEU A O 1
ATOM 695 N N . MET A 1 89 ? -4.120 3.160 -3.122 1.00 83.38 89 MET A N 1
ATOM 696 C CA . MET A 1 89 ? -3.245 4.245 -3.589 1.00 83.38 89 MET A CA 1
ATOM 697 C C . MET A 1 89 ? -4.006 5.457 -4.162 1.00 83.38 89 MET A C 1
ATOM 699 O O . MET A 1 89 ? -3.375 6.477 -4.426 1.00 83.38 89 MET A O 1
ATOM 703 N N . GLN A 1 90 ? -5.318 5.349 -4.408 1.00 80.44 90 GLN A N 1
ATOM 704 C CA . GLN A 1 90 ? -6.153 6.423 -4.972 1.00 80.44 90 GLN A CA 1
ATOM 705 C C . GLN A 1 90 ? -7.001 7.168 -3.935 1.00 80.44 90 GLN A C 1
ATOM 707 O O . GLN A 1 90 ? -7.432 8.285 -4.225 1.00 80.44 90 GLN A O 1
ATOM 712 N N . GLU A 1 91 ? -7.259 6.560 -2.775 1.00 64.12 91 GLU A N 1
ATOM 713 C CA . GLU A 1 91 ? -7.787 7.262 -1.591 1.00 64.12 91 GLU A CA 1
ATOM 714 C C . GLU A 1 91 ? -6.772 8.250 -1.010 1.00 64.12 91 GLU A C 1
ATOM 716 O O . GLU A 1 91 ? -7.184 9.177 -0.286 1.00 64.12 91 GLU A O 1
#

Organism: NCBI:txid619731

pLDDT: mean 75.19, std 11.21, range [46.03, 88.06]

Sequence (91 aa):
MGSDAEEFKESLRSFKEFSDGNGGHYLIMQFEDDSGLVFEKQSSDDNLAIAELSPVYRGLMDSMRSIAEGTDFEVNKDRNTQQNLRGLMQE

Secondary structure (DSSP, 8-state):
---HHHHHHHHEEEEEEEE-TTS-EEEEEEETTS-EEEEEE---SSS-S---EEE-TT-HHHHHHHHHHHSS----TTS-HHHHHHHHTT-

Radius of gyration: 14.09 Å; chains: 1; bounding box: 40×20×38 Å

Foldseek 3Di:
DDPPVVVVVQQWDDWDWAAFPVGWIWIKTAGPVLDIWIWIFDDDPDPDPDTDTDTPPPDQLVVLVVRVVRDVQDDDPVDDSSVSSVSVRVD